Protein AF-A0A535L3V9-F1 (afdb_monomer_lite)

Structure (mmCIF, N/CA/C/O backbone):
data_AF-A0A535L3V9-F1
#
_entry.id   AF-A0A535L3V9-F1
#
loop_
_atom_site.group_PDB
_atom_site.id
_atom_site.type_symbol
_atom_site.label_atom_id
_atom_site.label_alt_id
_atom_site.label_comp_id
_atom_site.label_asym_id
_atom_site.label_entity_id
_atom_site.label_seq_id
_atom_site.pdbx_PDB_ins_code
_atom_site.Cartn_x
_atom_site.Cartn_y
_atom_site.Cartn_z
_atom_site.occupancy
_atom_site.B_iso_or_equiv
_atom_site.auth_seq_id
_atom_site.auth_comp_id
_atom_site.auth_asym_id
_atom_site.auth_atom_id
_atom_site.pdbx_PDB_model_num
ATOM 1 N N . ASN A 1 1 ? 0.513 -8.194 -9.158 1.00 80.62 1 ASN A N 1
ATOM 2 C CA . ASN A 1 1 ? 0.236 -6.793 -9.536 1.00 80.62 1 ASN A CA 1
ATOM 3 C C . ASN A 1 1 ? 1.510 -6.158 -10.058 1.00 80.62 1 ASN A C 1
ATOM 5 O O . ASN A 1 1 ? 2.554 -6.372 -9.453 1.00 80.62 1 ASN A O 1
ATOM 9 N N . GLU A 1 2 ? 1.449 -5.449 -11.185 1.00 94.00 2 GLU A N 1
ATOM 10 C CA . GLU A 1 2 ? 2.609 -4.716 -11.714 1.00 94.00 2 GLU A CA 1
ATOM 11 C C . GLU A 1 2 ? 2.984 -3.544 -10.798 1.00 94.00 2 GLU A C 1
ATOM 13 O O . GLU A 1 2 ? 2.108 -2.914 -10.206 1.00 94.00 2 GLU A O 1
ATOM 18 N N . MET A 1 3 ? 4.276 -3.223 -10.703 1.00 94.88 3 MET A N 1
ATOM 19 C CA . MET A 1 3 ? 4.794 -2.184 -9.799 1.00 94.88 3 MET A CA 1
ATOM 20 C C . MET A 1 3 ? 4.130 -0.820 -10.023 1.00 94.88 3 MET A C 1
ATOM 22 O O . MET A 1 3 ? 3.638 -0.206 -9.078 1.00 94.88 3 MET A O 1
ATOM 26 N N . ASN A 1 4 ? 4.032 -0.384 -11.281 1.00 96.38 4 ASN A N 1
ATOM 27 C CA . ASN A 1 4 ? 3.403 0.892 -11.636 1.00 96.38 4 ASN A CA 1
ATOM 28 C C . ASN A 1 4 ? 1.912 0.923 -11.278 1.00 96.38 4 ASN A C 1
ATOM 30 O O . ASN A 1 4 ? 1.400 1.958 -10.856 1.00 96.38 4 ASN A O 1
ATOM 34 N N . TYR A 1 5 ? 1.224 -0.216 -11.397 1.00 97.88 5 TYR A N 1
ATOM 35 C CA . TYR A 1 5 ? -0.174 -0.330 -10.992 1.00 97.88 5 TYR A CA 1
ATOM 36 C C . TYR A 1 5 ? -0.329 -0.191 -9.474 1.00 97.88 5 TYR A C 1
ATOM 38 O O . TYR A 1 5 ? -1.203 0.536 -9.013 1.00 97.88 5 TYR A O 1
ATOM 46 N N . VAL A 1 6 ? 0.551 -0.815 -8.685 1.00 97.38 6 VAL A N 1
ATOM 47 C CA . VAL A 1 6 ? 0.537 -0.671 -7.220 1.00 97.38 6 VAL A CA 1
ATOM 48 C C . VAL A 1 6 ? 0.768 0.786 -6.810 1.00 97.38 6 VAL A C 1
ATOM 50 O O . VAL A 1 6 ? 0.011 1.307 -5.995 1.00 97.38 6 VAL A O 1
ATOM 53 N N . VAL A 1 7 ? 1.751 1.471 -7.408 1.00 98.06 7 VAL A N 1
ATOM 54 C CA . VAL A 1 7 ? 2.012 2.901 -7.141 1.00 98.06 7 VAL A CA 1
ATOM 55 C C . VAL A 1 7 ? 0.792 3.757 -7.483 1.00 98.06 7 VAL A C 1
ATOM 57 O O . VAL A 1 7 ? 0.373 4.580 -6.670 1.00 98.06 7 VAL A O 1
ATOM 60 N N . PHE A 1 8 ? 0.180 3.531 -8.650 1.00 98.06 8 PHE A N 1
ATOM 61 C CA . PHE A 1 8 ? -1.055 4.205 -9.046 1.00 98.06 8 PHE A CA 1
ATOM 62 C C . PHE A 1 8 ? -2.156 4.017 -7.994 1.00 98.06 8 PHE A C 1
ATOM 64 O O . PHE A 1 8 ? -2.720 5.000 -7.516 1.00 98.06 8 PHE A O 1
ATOM 71 N N . VAL A 1 9 ? -2.432 2.778 -7.584 1.00 98.19 9 VAL A N 1
ATOM 72 C CA . VAL A 1 9 ? -3.494 2.475 -6.615 1.00 98.19 9 VAL A CA 1
ATOM 73 C C . VAL A 1 9 ? -3.220 3.118 -5.253 1.00 98.19 9 VAL A C 1
ATOM 75 O O . VAL A 1 9 ? -4.149 3.660 -4.651 1.00 98.19 9 VAL A O 1
ATOM 78 N N . LEU A 1 10 ? -1.969 3.110 -4.779 1.00 98.00 10 LEU A N 1
ATOM 79 C CA . LEU A 1 10 ? -1.578 3.756 -3.522 1.00 98.00 10 LEU A CA 1
ATOM 80 C C . LEU A 1 10 ? -1.889 5.259 -3.547 1.00 98.00 10 LEU A C 1
ATOM 82 O O . LEU A 1 10 ? -2.533 5.759 -2.627 1.00 98.00 10 LEU A O 1
ATOM 86 N N . LEU A 1 11 ? -1.521 5.954 -4.629 1.00 97.88 11 LEU A N 1
ATOM 87 C CA . LEU A 1 11 ? -1.789 7.387 -4.801 1.00 97.88 11 LEU A CA 1
ATOM 88 C C . LEU A 1 11 ? -3.283 7.719 -4.896 1.00 97.88 11 LEU A C 1
ATOM 90 O O . LEU A 1 11 ? -3.705 8.790 -4.470 1.00 97.88 11 LEU A O 1
ATOM 94 N N . HIS A 1 12 ? -4.093 6.815 -5.449 1.00 96.94 12 HIS A N 1
ATOM 95 C CA . HIS A 1 12 ? -5.537 7.032 -5.580 1.00 96.94 12 HIS A CA 1
ATOM 96 C C . HIS A 1 12 ? -6.307 6.681 -4.306 1.00 96.94 12 HIS A C 1
ATOM 98 O O . HIS A 1 12 ? -7.388 7.229 -4.076 1.00 96.94 12 HIS A O 1
ATOM 104 N N . SER A 1 13 ? -5.784 5.761 -3.494 1.00 97.12 13 SER A N 1
ATOM 105 C CA . SER A 1 13 ? -6.480 5.219 -2.322 1.00 97.12 13 SER A CA 1
ATOM 106 C C . SER A 1 13 ? -6.140 5.960 -1.034 1.00 97.12 13 SER A C 1
ATOM 108 O O . SER A 1 13 ? -7.022 6.115 -0.188 1.00 97.12 13 SER A O 1
ATOM 110 N N . ILE A 1 14 ? -4.898 6.434 -0.902 1.00 95.94 14 ILE A N 1
ATOM 111 C CA . ILE A 1 14 ? -4.369 7.047 0.317 1.00 95.94 14 ILE A CA 1
ATOM 112 C C . ILE A 1 14 ? -4.219 8.550 0.114 1.00 95.94 14 ILE A C 1
ATOM 114 O O . ILE A 1 14 ? -3.490 9.009 -0.764 1.00 95.94 14 ILE A O 1
ATOM 118 N N . ASN A 1 15 ? -4.895 9.330 0.954 1.00 93.06 15 ASN A N 1
ATOM 119 C CA . ASN A 1 15 ? -4.789 10.783 0.895 1.00 93.06 15 ASN A CA 1
ATOM 120 C C . ASN A 1 15 ? -3.395 11.238 1.351 1.00 93.06 15 ASN A C 1
ATOM 122 O O . ASN A 1 15 ? -2.828 10.674 2.284 1.00 93.06 15 ASN A O 1
ATOM 126 N N . ASN A 1 16 ? -2.882 12.306 0.734 1.00 91.06 16 ASN A N 1
ATOM 127 C CA . ASN A 1 16 ? -1.597 12.940 1.063 1.00 91.06 16 ASN A CA 1
ATOM 128 C C . ASN A 1 16 ? -0.352 12.053 0.882 1.00 91.06 16 ASN A C 1
ATOM 130 O O . ASN A 1 16 ? 0.712 12.412 1.378 1.00 91.06 16 ASN A O 1
ATOM 134 N N . LEU A 1 17 ? -0.455 10.934 0.162 1.00 95.88 17 LEU A N 1
ATOM 135 C CA . LEU A 1 17 ? 0.709 10.132 -0.196 1.00 95.88 17 LEU A CA 1
ATOM 136 C C . LEU A 1 17 ? 1.41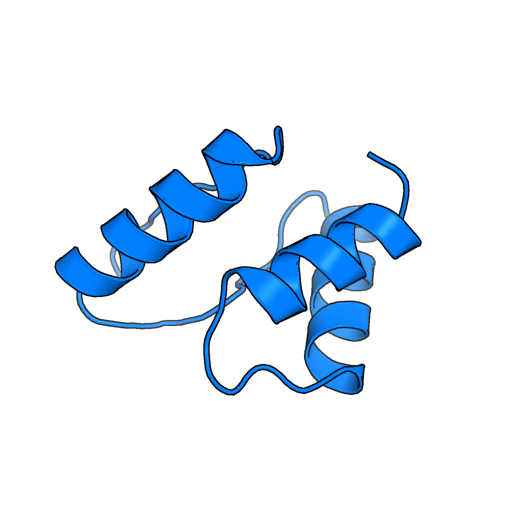5 10.755 -1.406 1.00 95.88 17 LEU A C 1
ATOM 138 O O . LEU A 1 17 ? 0.805 10.944 -2.459 1.00 95.88 17 LEU A O 1
ATOM 142 N N . SER A 1 18 ? 2.698 11.081 -1.277 1.00 97.12 18 SER A N 1
ATOM 143 C CA . SER A 1 18 ? 3.491 11.555 -2.414 1.00 97.12 18 SER A CA 1
ATOM 144 C C . SER A 1 18 ? 3.883 10.404 -3.345 1.00 97.12 18 SER A C 1
ATOM 146 O O . SER A 1 18 ? 3.968 9.244 -2.935 1.00 97.12 18 SER A O 1
ATOM 148 N N . GLN A 1 19 ? 4.200 10.723 -4.604 1.00 97.12 19 GLN A N 1
ATOM 149 C CA . GLN A 1 19 ? 4.691 9.728 -5.565 1.00 97.12 19 GLN A CA 1
ATOM 150 C C . GLN A 1 19 ? 5.937 8.993 -5.051 1.00 97.12 19 GLN A C 1
ATOM 152 O O . GLN A 1 19 ? 5.989 7.767 -5.105 1.00 97.12 19 GLN A O 1
ATOM 157 N N . ALA A 1 20 ? 6.898 9.722 -4.477 1.00 97.69 20 ALA A N 1
ATOM 158 C CA . ALA A 1 20 ? 8.120 9.130 -3.937 1.00 97.69 20 ALA A CA 1
ATOM 159 C C . ALA A 1 20 ? 7.849 8.187 -2.749 1.00 97.69 20 ALA A C 1
ATOM 161 O O . ALA A 1 20 ? 8.544 7.187 -2.575 1.00 97.69 20 ALA A O 1
ATOM 162 N N . GLU A 1 21 ? 6.846 8.481 -1.916 1.00 97.81 21 GLU A N 1
ATOM 163 C CA . GLU A 1 21 ? 6.431 7.581 -0.835 1.00 97.81 21 GLU A CA 1
ATOM 164 C C . GLU A 1 21 ? 5.748 6.328 -1.369 1.00 97.81 21 GLU A C 1
ATOM 166 O O . GLU A 1 21 ? 6.091 5.231 -0.933 1.00 97.81 21 GLU A O 1
ATOM 171 N N . ALA A 1 22 ? 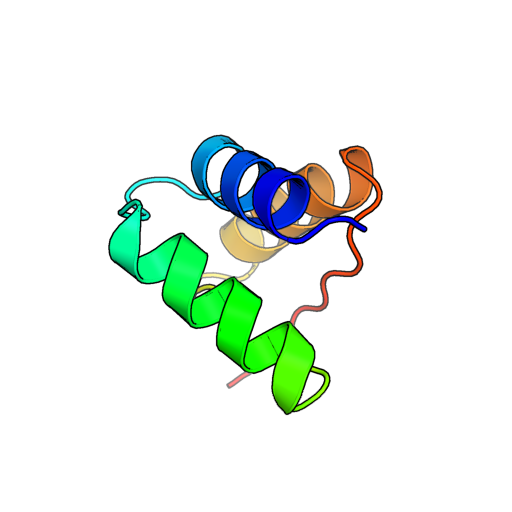4.839 6.473 -2.334 1.00 98.00 22 ALA A N 1
ATOM 172 C CA . ALA A 1 22 ? 4.154 5.347 -2.958 1.00 98.00 22 ALA A CA 1
ATOM 173 C C . ALA A 1 22 ? 5.141 4.391 -3.648 1.00 98.00 22 ALA A C 1
ATOM 175 O O . ALA A 1 22 ? 5.050 3.176 -3.467 1.00 98.00 22 ALA A O 1
ATOM 176 N N . GLU A 1 23 ? 6.122 4.927 -4.379 1.00 98.19 23 GLU A N 1
ATOM 177 C CA . GLU A 1 23 ? 7.200 4.149 -5.001 1.00 98.19 23 GLU A CA 1
ATOM 178 C C . GLU A 1 23 ? 8.038 3.408 -3.956 1.00 98.19 23 GLU A C 1
ATOM 180 O O . GLU A 1 23 ? 8.310 2.218 -4.117 1.00 98.19 23 GLU A O 1
ATOM 185 N N . ARG A 1 24 ? 8.395 4.076 -2.852 1.00 98.38 24 ARG A N 1
ATOM 186 C CA . ARG A 1 24 ? 9.156 3.459 -1.759 1.00 98.38 24 ARG A CA 1
ATOM 187 C C . ARG A 1 24 ? 8.380 2.327 -1.095 1.00 98.38 24 ARG A C 1
ATOM 189 O O . ARG A 1 24 ? 8.935 1.250 -0.922 1.00 98.38 24 ARG A O 1
ATOM 196 N N . ILE A 1 25 ? 7.114 2.555 -0.744 1.00 98.12 25 ILE A N 1
ATOM 197 C CA . ILE A 1 25 ? 6.244 1.557 -0.104 1.00 98.12 25 ILE A CA 1
ATOM 198 C C . ILE A 1 25 ? 6.073 0.346 -1.017 1.00 98.12 25 ILE A C 1
ATOM 200 O O . ILE A 1 25 ? 6.237 -0.789 -0.572 1.00 98.12 25 ILE A O 1
ATOM 204 N N . MET A 1 26 ? 5.786 0.585 -2.299 1.00 98.00 26 MET A N 1
ATOM 205 C CA . MET A 1 26 ? 5.667 -0.472 -3.299 1.00 98.00 26 MET A CA 1
ATOM 206 C C . MET A 1 26 ? 6.964 -1.279 -3.401 1.00 98.00 26 MET A C 1
ATOM 208 O O . MET A 1 26 ? 6.920 -2.509 -3.352 1.00 98.00 26 MET A O 1
ATOM 212 N N . LEU A 1 27 ? 8.114 -0.602 -3.491 1.00 98.06 27 LEU A N 1
ATOM 213 C CA . LEU A 1 27 ? 9.412 -1.262 -3.596 1.00 98.06 27 LEU A CA 1
ATOM 214 C C . LEU A 1 27 ? 9.726 -2.083 -2.343 1.00 98.06 27 LEU A C 1
ATOM 216 O O . LEU A 1 27 ? 10.173 -3.221 -2.464 1.00 98.06 27 LEU A O 1
ATOM 220 N N . THR A 1 28 ? 9.456 -1.545 -1.151 1.00 98.31 28 THR A N 1
ATOM 221 C CA . THR A 1 28 ? 9.595 -2.286 0.106 1.00 98.31 28 THR A CA 1
ATOM 222 C C . THR A 1 28 ? 8.721 -3.532 0.073 1.00 98.31 28 THR A C 1
ATOM 224 O O . THR A 1 28 ? 9.262 -4.625 0.157 1.00 98.31 28 THR A O 1
ATOM 227 N N . ALA A 1 29 ? 7.415 -3.408 -0.180 1.00 97.75 29 ALA A N 1
ATOM 228 C CA . ALA A 1 29 ? 6.508 -4.555 -0.221 1.00 97.75 29 ALA A CA 1
ATOM 229 C C . ALA A 1 29 ? 6.935 -5.620 -1.245 1.00 97.75 29 ALA A C 1
ATOM 231 O O . ALA A 1 29 ? 6.835 -6.813 -0.969 1.00 97.75 29 ALA A O 1
ATOM 232 N N . HIS A 1 30 ? 7.453 -5.209 -2.406 1.00 96.31 30 HIS A N 1
ATOM 233 C CA . HIS A 1 30 ? 7.960 -6.133 -3.418 1.00 96.31 30 HIS A CA 1
ATOM 234 C C . HIS A 1 30 ? 9.196 -6.917 -2.949 1.00 96.31 30 HIS A C 1
ATOM 236 O O . HIS A 1 30 ? 9.317 -8.103 -3.244 1.00 96.31 30 HIS A O 1
ATOM 242 N N . LEU A 1 31 ? 10.111 -6.262 -2.230 1.00 97.62 31 LEU A N 1
ATOM 243 C CA . LEU A 1 31 ? 11.373 -6.858 -1.786 1.00 97.62 31 LEU A CA 1
ATOM 244 C C . LEU A 1 31 ? 11.247 -7.637 -0.469 1.00 97.62 31 LEU A C 1
ATOM 246 O O . LEU A 1 31 ? 11.940 -8.634 -0.287 1.00 97.62 31 LEU A O 1
ATOM 250 N N . THR A 1 32 ? 10.393 -7.188 0.453 1.00 97.69 32 THR A N 1
ATOM 251 C CA . THR A 1 32 ? 10.266 -7.741 1.814 1.00 97.69 32 THR A CA 1
ATOM 252 C C . THR A 1 32 ? 8.976 -8.529 2.029 1.00 97.69 32 THR A C 1
ATOM 254 O O . THR A 1 32 ? 8.806 -9.146 3.076 1.00 97.69 32 THR A O 1
ATOM 257 N N . GLY A 1 33 ? 8.062 -8.522 1.057 1.00 96.38 33 GLY A N 1
ATOM 258 C CA . GLY A 1 33 ? 6.758 -9.187 1.115 1.00 96.38 33 GLY A CA 1
ATOM 259 C C . GLY A 1 33 ? 5.637 -8.324 1.704 1.00 96.38 33 GLY A C 1
ATOM 260 O O . GLY A 1 33 ? 4.477 -8.524 1.349 1.00 96.38 33 GLY A O 1
ATOM 261 N N . THR A 1 34 ? 5.959 -7.346 2.558 1.00 96.69 34 THR A N 1
ATOM 262 C CA . THR A 1 34 ? 4.996 -6.412 3.172 1.00 96.69 34 THR A CA 1
ATOM 263 C C . THR A 1 34 ? 5.617 -5.028 3.387 1.00 96.69 34 THR A C 1
ATOM 265 O O . THR A 1 34 ? 6.838 -4.893 3.464 1.00 96.69 34 THR A O 1
ATOM 268 N N . ALA A 1 35 ? 4.787 -3.987 3.488 1.00 97.62 35 ALA A N 1
ATOM 269 C CA . ALA A 1 35 ? 5.212 -2.639 3.860 1.00 97.62 35 ALA A CA 1
ATOM 270 C C . ALA A 1 35 ? 4.097 -1.907 4.615 1.00 97.62 35 ALA A C 1
ATOM 272 O O . ALA A 1 35 ? 2.916 -2.116 4.336 1.00 97.62 35 ALA A O 1
ATOM 273 N N . ILE A 1 36 ? 4.477 -1.011 5.528 1.00 96.75 36 ILE A N 1
ATOM 274 C CA . ILE A 1 36 ? 3.535 -0.112 6.203 1.00 96.75 36 ILE A CA 1
ATOM 275 C C . ILE A 1 36 ? 3.207 1.042 5.258 1.00 96.75 36 ILE A C 1
ATOM 277 O O . ILE A 1 36 ? 4.098 1.771 4.821 1.00 96.75 36 ILE A O 1
ATOM 281 N N . VAL A 1 37 ? 1.921 1.203 4.949 1.00 96.19 37 VAL A N 1
ATOM 282 C CA . VAL A 1 37 ? 1.427 2.265 4.060 1.00 96.19 37 VAL A CA 1
ATOM 283 C C . VAL A 1 37 ? 1.164 3.556 4.839 1.00 96.19 37 VAL A C 1
ATOM 285 O O . VAL A 1 37 ? 1.575 4.631 4.414 1.00 96.19 37 VAL A O 1
ATOM 288 N N . THR A 1 38 ? 0.472 3.463 5.977 1.00 95.62 38 THR A N 1
ATOM 289 C CA . THR A 1 38 ? 0.151 4.596 6.856 1.00 95.62 38 THR A CA 1
ATOM 290 C C . THR A 1 38 ? -0.266 4.095 8.242 1.00 95.62 38 THR A C 1
ATOM 292 O O . THR A 1 38 ? -0.683 2.945 8.375 1.00 95.62 38 THR A O 1
ATOM 295 N N . VAL A 1 39 ? -0.179 4.961 9.253 1.00 95.50 39 VAL A N 1
ATOM 296 C CA . VAL A 1 39 ? -0.705 4.729 10.606 1.00 95.50 39 VAL A CA 1
ATOM 297 C C . VAL A 1 39 ? -1.778 5.779 10.867 1.00 95.50 39 VAL A C 1
ATOM 299 O O . VAL A 1 39 ? -1.540 6.977 10.706 1.00 95.50 39 VAL A O 1
ATOM 302 N N . CYS A 1 40 ? -2.984 5.334 11.207 1.00 94.50 40 CYS A N 1
ATOM 303 C CA . CYS A 1 40 ? -4.151 6.195 11.378 1.00 94.50 40 CYS A CA 1
ATOM 304 C C . CYS A 1 40 ? -5.204 5.513 12.274 1.00 94.50 40 CYS A C 1
ATOM 306 O O . CYS A 1 40 ? -5.06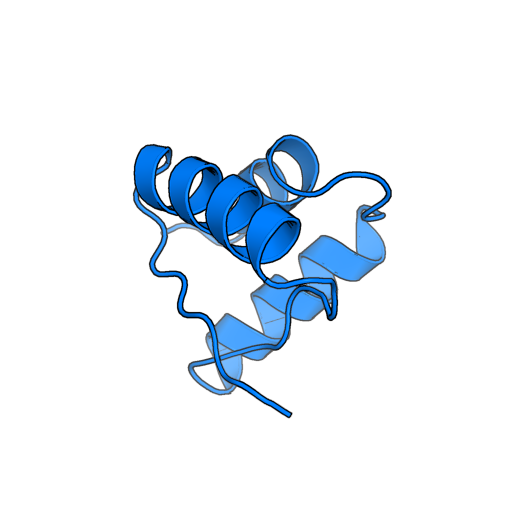8 4.322 12.563 1.00 94.50 40 CYS A O 1
ATOM 308 N N . PRO A 1 41 ? -6.250 6.237 12.726 1.00 96.94 41 PRO A N 1
ATOM 309 C CA . PRO A 1 41 ? -7.368 5.629 13.443 1.00 96.94 41 PRO A CA 1
ATOM 310 C C . PRO A 1 41 ? -8.004 4.485 12.650 1.00 96.94 41 PRO A C 1
ATOM 312 O O . PRO A 1 41 ? -8.044 4.522 11.416 1.00 96.94 41 PRO A O 1
ATOM 315 N N . LYS A 1 42 ? -8.534 3.488 13.364 1.00 95.56 42 LYS A N 1
ATOM 316 C CA . LYS A 1 42 ? -9.039 2.243 12.774 1.00 95.56 42 LYS A CA 1
ATOM 317 C C . LYS A 1 42 ? -10.078 2.486 11.677 1.00 95.56 42 LYS A C 1
ATOM 319 O O . LYS A 1 42 ? -9.991 1.859 10.629 1.00 95.56 42 LYS A O 1
ATOM 324 N N . GLU A 1 43 ? -10.999 3.425 11.874 1.00 97.12 43 GLU A N 1
ATOM 325 C CA . GLU A 1 43 ? -12.050 3.732 10.898 1.00 97.12 43 GLU A CA 1
ATOM 326 C C . GLU A 1 43 ? -11.470 4.230 9.560 1.00 97.12 43 GLU A C 1
ATOM 328 O O . GLU A 1 43 ? -11.971 3.898 8.486 1.00 97.12 43 GLU A O 1
A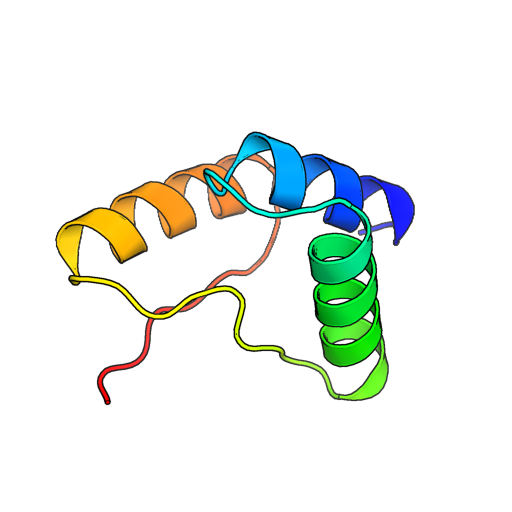TOM 333 N N . ILE A 1 44 ? -10.381 5.006 9.607 1.00 96.69 44 ILE A N 1
ATOM 334 C CA . ILE A 1 44 ? -9.687 5.495 8.407 1.00 96.69 44 ILE A CA 1
ATOM 335 C C . ILE A 1 44 ? -8.890 4.363 7.750 1.00 96.69 44 ILE A C 1
ATOM 337 O O . ILE A 1 44 ? -8.874 4.251 6.523 1.00 96.69 44 ILE A O 1
ATOM 341 N N . ALA A 1 45 ? -8.263 3.503 8.556 1.00 97.25 45 ALA A N 1
ATOM 342 C CA . ALA A 1 45 ? -7.543 2.336 8.059 1.00 97.25 45 ALA A CA 1
ATOM 343 C C . ALA A 1 45 ? -8.482 1.366 7.321 1.00 97.25 45 ALA A C 1
ATOM 345 O O . ALA A 1 45 ? -8.136 0.899 6.239 1.00 97.25 45 ALA A O 1
ATOM 346 N N . GLU A 1 46 ? -9.683 1.118 7.854 1.00 97.75 46 GLU A N 1
ATOM 347 C CA . GLU A 1 46 ? -10.725 0.297 7.218 1.00 97.75 46 GLU A CA 1
ATOM 348 C C . GLU A 1 46 ? -11.180 0.898 5.883 1.00 97.75 46 GLU A C 1
ATOM 350 O O . GLU A 1 46 ? -11.234 0.189 4.876 1.00 97.75 46 GLU A O 1
ATOM 355 N N . PHE A 1 47 ? -11.404 2.217 5.832 1.00 97.56 47 PHE A N 1
ATOM 356 C CA . PHE A 1 47 ? -11.737 2.914 4.588 1.00 97.56 47 PHE A CA 1
ATOM 357 C C . PHE A 1 47 ? -10.644 2.762 3.517 1.00 97.56 47 PHE A C 1
ATOM 359 O O . PHE A 1 47 ? -10.931 2.484 2.351 1.00 97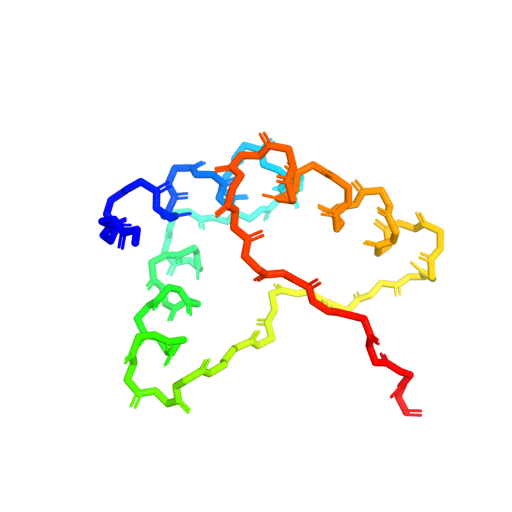.56 47 PHE A O 1
ATOM 366 N N . TYR A 1 48 ? -9.371 2.921 3.888 1.00 97.75 48 TYR A N 1
ATOM 367 C CA . TYR A 1 48 ? -8.261 2.720 2.956 1.00 97.75 48 TYR A CA 1
ATOM 368 C C . TYR A 1 48 ? -8.115 1.260 2.532 1.00 97.75 48 TYR A C 1
ATOM 370 O O . TYR A 1 48 ? -7.899 0.994 1.348 1.00 97.75 48 TYR A O 1
ATOM 378 N N . GLN A 1 49 ? -8.269 0.318 3.463 1.00 97.81 49 GLN A N 1
ATOM 379 C CA . GLN A 1 49 ? -8.210 -1.110 3.178 1.00 97.81 49 GLN A CA 1
ATOM 380 C C . GLN A 1 49 ? -9.268 -1.504 2.143 1.00 97.81 49 GLN A C 1
ATOM 382 O O . GLN A 1 49 ? -8.918 -2.131 1.145 1.00 97.81 49 GLN A O 1
ATOM 387 N N . GLU A 1 50 ? -10.528 -1.101 2.323 1.00 98.12 50 GLU A N 1
ATOM 388 C CA . GLU A 1 50 ? -11.610 -1.407 1.381 1.00 98.12 50 GLU A CA 1
ATOM 389 C C . GLU A 1 50 ? -11.294 -0.889 -0.031 1.00 98.12 50 GLU A C 1
ATOM 391 O O . GLU A 1 50 ? -11.440 -1.620 -1.015 1.00 98.12 50 GLU A O 1
ATOM 396 N N . ARG A 1 51 ? -10.766 0.339 -0.143 1.00 97.62 51 ARG A N 1
ATOM 397 C CA . ARG A 1 51 ? -10.342 0.901 -1.434 1.00 97.62 51 ARG A CA 1
ATOM 398 C C . ARG A 1 51 ? -9.232 0.071 -2.069 1.00 97.62 51 ARG A C 1
ATOM 400 O O . ARG A 1 51 ? -9.362 -0.300 -3.233 1.00 97.62 51 ARG A O 1
ATOM 407 N N . LEU A 1 52 ? -8.176 -0.264 -1.328 1.00 97.81 52 LEU A N 1
ATOM 408 C CA . LEU A 1 52 ? -7.065 -1.077 -1.839 1.00 97.81 52 LEU A CA 1
ATOM 409 C C . LEU A 1 52 ? -7.539 -2.469 -2.297 1.00 97.81 52 LEU A C 1
ATOM 411 O O . LEU A 1 52 ? -7.167 -2.914 -3.386 1.00 97.81 52 LEU A O 1
ATOM 415 N N . LEU A 1 53 ? -8.407 -3.117 -1.512 1.00 97.88 53 LEU A N 1
ATOM 416 C CA . LEU A 1 53 ? -9.023 -4.402 -1.853 1.00 97.88 53 LEU A CA 1
ATOM 417 C C . LEU A 1 53 ? -9.876 -4.299 -3.128 1.00 97.88 53 LEU A C 1
ATOM 419 O O . LEU A 1 53 ? -9.821 -5.193 -3.971 1.00 97.88 53 LEU A O 1
ATOM 423 N N . SER A 1 54 ? -10.611 -3.196 -3.323 1.00 97.88 54 SER A N 1
ATOM 424 C CA . SER A 1 54 ? -11.426 -2.975 -4.530 1.00 97.88 54 SER A CA 1
ATOM 425 C C . SER A 1 54 ? -10.600 -2.884 -5.825 1.00 97.88 54 SER A C 1
ATOM 427 O O . SER A 1 54 ? -11.095 -3.225 -6.898 1.00 97.88 54 SER A O 1
ATOM 429 N N . TYR A 1 55 ? -9.322 -2.499 -5.724 1.00 97.44 55 TYR A N 1
ATOM 430 C CA . TYR A 1 55 ? -8.350 -2.513 -6.824 1.00 97.44 55 TYR A CA 1
ATOM 431 C C . TYR A 1 55 ? -7.596 -3.852 -6.954 1.00 97.44 55 TYR A C 1
ATOM 433 O O . TYR A 1 55 ? -6.654 -3.966 -7.737 1.00 97.44 55 TYR A O 1
ATOM 441 N N . GLY A 1 56 ? -7.972 -4.878 -6.185 1.00 97.12 56 GLY A N 1
ATOM 442 C CA . GLY A 1 56 ? -7.334 -6.196 -6.224 1.00 97.12 56 GLY A CA 1
ATOM 443 C C . GLY A 1 56 ? -5.948 -6.242 -5.571 1.00 97.12 56 GLY A C 1
ATOM 444 O O . GLY A 1 56 ? -5.150 -7.136 -5.873 1.00 97.12 56 GLY A O 1
ATOM 445 N N . LEU A 1 57 ? -5.626 -5.284 -4.696 1.00 96.94 57 LEU A N 1
ATOM 446 C CA . LEU A 1 57 ? -4.442 -5.370 -3.842 1.00 96.94 57 LEU A CA 1
ATOM 447 C C . LEU A 1 57 ? -4.766 -6.123 -2.552 1.00 96.94 57 LEU A C 1
ATOM 449 O O . LEU A 1 57 ? -5.897 -6.106 -2.083 1.00 96.94 57 LEU A O 1
ATOM 453 N N . THR A 1 58 ? -3.754 -6.741 -1.948 1.00 97.31 58 THR A N 1
ATOM 454 C CA . THR A 1 58 ? -3.861 -7.301 -0.597 1.00 97.31 58 THR A CA 1
ATOM 455 C C . THR A 1 58 ? -3.452 -6.233 0.411 1.00 97.31 58 THR A C 1
ATOM 457 O O . THR A 1 58 ? -2.345 -5.704 0.320 1.00 97.31 58 THR A O 1
ATOM 460 N N . ALA A 1 59 ? -4.325 -5.929 1.372 1.00 97.44 59 ALA A N 1
ATOM 461 C CA . ALA A 1 59 ? -4.063 -4.976 2.448 1.00 97.44 59 ALA A CA 1
ATOM 462 C C . ALA A 1 59 ? -4.612 -5.507 3.780 1.00 97.44 59 ALA A C 1
ATOM 464 O O . ALA A 1 59 ? -5.733 -6.018 3.839 1.00 97.44 59 ALA A O 1
ATOM 465 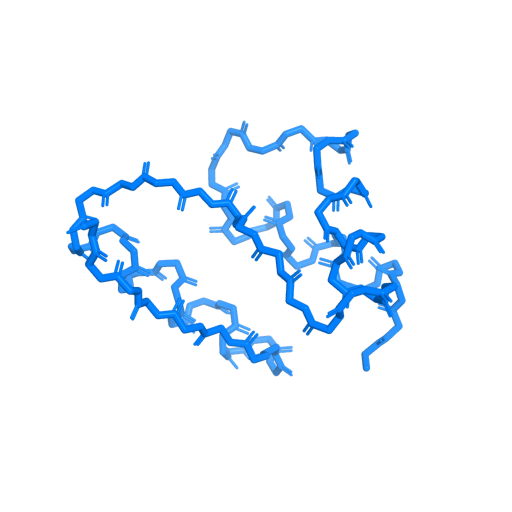N N . THR A 1 60 ? -3.832 -5.374 4.849 1.00 97.44 60 THR A N 1
ATOM 466 C CA . THR A 1 60 ? -4.187 -5.786 6.215 1.00 97.44 60 THR A CA 1
ATOM 467 C C . THR A 1 60 ? -4.104 -4.596 7.167 1.00 97.44 60 THR A C 1
ATOM 469 O O . THR A 1 60 ? -3.465 -3.591 6.859 1.00 97.44 60 THR A O 1
ATOM 472 N N . ILE A 1 61 ? -4.780 -4.702 8.312 1.00 97.50 61 ILE A N 1
ATOM 473 C CA . ILE A 1 61 ? -4.746 -3.713 9.395 1.00 97.50 61 ILE A CA 1
ATOM 474 C C . ILE A 1 61 ? -4.228 -4.428 10.637 1.00 97.50 61 ILE A C 1
ATOM 476 O O . ILE A 1 61 ? -4.727 -5.501 10.981 1.00 97.50 61 ILE A O 1
ATOM 480 N N . GLU A 1 62 ? -3.252 -3.826 11.306 1.00 94.50 62 GLU A N 1
ATOM 481 C CA . GLU A 1 62 ? -2.667 -4.328 12.548 1.00 94.50 62 GLU A CA 1
ATOM 482 C C . GLU A 1 62 ? -2.782 -3.239 13.630 1.00 94.50 62 GLU A C 1
ATOM 484 O O . GLU A 1 62 ? -2.620 -2.058 13.309 1.00 94.50 62 GLU A O 1
ATOM 489 N N . PRO A 1 63 ? -3.126 -3.592 14.884 1.00 89.25 63 PRO A N 1
ATOM 490 C CA . PRO A 1 63 ? -3.030 -2.664 16.008 1.00 89.25 63 PRO A CA 1
ATOM 491 C C . PRO A 1 63 ? -1.557 -2.354 16.320 1.00 89.25 63 PRO A C 1
ATOM 493 O O . PRO A 1 63 ? -0.700 -3.212 16.108 1.00 89.25 63 PRO A O 1
ATOM 496 N N . GLU A 1 64 ? -1.280 -1.152 16.836 1.00 73.75 64 GLU A N 1
ATOM 497 C CA . GLU A 1 64 ? 0.037 -0.818 17.414 1.00 73.75 64 GLU A CA 1
ATOM 498 C C . GLU A 1 64 ? 0.349 -1.629 18.680 1.00 73.75 64 GLU A C 1
ATOM 500 O O . GLU A 1 64 ? -0.589 -1.905 19.469 1.00 73.75 64 GLU A O 1
#

pLDDT: mean 96.24, std 3.84, range [73.75, 98.38]

Radius of gyration: 10.87 Å; chains: 1; bounding box: 23×22×29 Å

Foldseek 3Di:
DDLVLQLVLLPVLDPPQDSVLSSVQSVCCVVVVHGDSDDDPPVSQVSSCVSCVVSVHDDDDDDD

Secondary structure (DSSP, 8-state):
--HHHHHHHHHHHSTT--HHHHHHHHHHHHHHS--------HHHHHHHHHHHHHTT--------

Sequence (64 aa):
NEMNYVVFVLLHSINNLSQAEAERIMLTAHLTGTAIVTVCPKEIAEFYQERLLSYGLTATIEPE